Protein AF-A0A7W5LRZ1-F1 (afdb_monomer)

pLDDT: mean 74.73, std 18.34, range [30.67, 95.88]

Nearest PDB structures (foldseek):
  7e2d-assembly1_G  TM=2.391E-01  e=3.812E+00  Saccharomyces cerevisiae S288C

Foldseek 3Di:
DDDDDPPPDPDDDPLNPVDDPVVVVVVFVVCVVVPVPDFFDWDQDPVPPRDIDTGGDDVRDDPVNDDCPDDDPCVVPVVSVVVVCVVCVVSVHHDD

Structure (mmCIF, N/CA/C/O backbone):
data_AF-A0A7W5LRZ1-F1
#
_entry.id   AF-A0A7W5LRZ1-F1
#
loop_
_atom_site.group_PDB
_atom_site.id
_atom_site.type_symbol
_atom_site.label_atom_id
_atom_site.label_alt_id
_atom_site.label_comp_id
_atom_site.label_asym_id
_atom_site.label_entity_id
_atom_site.label_seq_id
_atom_site.pdbx_PDB_ins_code
_atom_site.Cartn_x
_atom_site.Cartn_y
_atom_site.Cartn_z
_atom_site.occupancy
_atom_site.B_iso_or_equiv
_atom_site.auth_seq_id
_atom_site.auth_comp_id
_atom_site.auth_asym_id
_atom_site.auth_atom_id
_atom_site.pdbx_PDB_model_num
ATOM 1 N N . MET A 1 1 ? 50.451 -0.474 -12.841 1.00 33.69 1 MET A N 1
ATOM 2 C CA . MET A 1 1 ? 50.208 0.327 -11.622 1.00 33.69 1 MET A CA 1
ATOM 3 C C . MET A 1 1 ? 48.878 1.049 -11.819 1.00 33.69 1 MET A C 1
ATOM 5 O O . MET A 1 1 ? 48.858 2.122 -12.394 1.00 33.69 1 MET A O 1
ATOM 9 N N . THR A 1 2 ? 47.760 0.317 -11.802 1.00 35.19 2 THR A N 1
ATOM 10 C CA . THR A 1 2 ? 46.888 0.046 -10.631 1.00 35.19 2 THR A CA 1
ATOM 11 C C . THR A 1 2 ? 46.279 1.329 -10.073 1.00 35.19 2 THR A C 1
ATOM 13 O O . THR A 1 2 ? 46.822 1.946 -9.161 1.00 35.19 2 THR A O 1
ATOM 16 N N . GLY A 1 3 ? 45.161 1.729 -10.679 1.00 30.67 3 GLY A N 1
ATOM 17 C CA . GLY A 1 3 ? 44.308 2.805 -10.205 1.00 30.67 3 GLY A CA 1
ATOM 18 C C . GLY A 1 3 ? 43.145 2.253 -9.386 1.00 30.67 3 GLY A C 1
ATOM 19 O O . GLY A 1 3 ? 42.318 1.527 -9.917 1.00 30.67 3 GLY A O 1
ATOM 20 N N . SER A 1 4 ? 43.117 2.696 -8.132 1.00 34.25 4 SER A N 1
ATOM 21 C CA . SER A 1 4 ? 41.951 3.202 -7.403 1.00 34.25 4 SER A CA 1
ATOM 22 C C . SER A 1 4 ? 40.838 2.256 -6.921 1.00 34.25 4 SER A C 1
ATOM 24 O O . SER A 1 4 ? 40.090 1.682 -7.704 1.00 34.25 4 SER A O 1
ATOM 26 N N . ALA A 1 5 ? 40.657 2.350 -5.596 1.00 35.44 5 ALA A N 1
ATOM 27 C CA . ALA A 1 5 ? 39.407 2.296 -4.836 1.00 35.44 5 ALA A CA 1
ATOM 28 C C . ALA A 1 5 ? 38.871 0.930 -4.377 1.00 35.44 5 ALA A C 1
ATOM 30 O O . ALA A 1 5 ? 37.717 0.598 -4.629 1.00 35.44 5 ALA A O 1
ATOM 31 N N . ASP A 1 6 ? 39.645 0.245 -3.530 1.00 42.31 6 ASP A N 1
ATOM 32 C CA . ASP A 1 6 ? 39.058 -0.514 -2.417 1.00 42.31 6 ASP A CA 1
ATOM 33 C C . ASP A 1 6 ? 38.655 0.477 -1.315 1.00 42.31 6 ASP A C 1
ATOM 35 O O . ASP A 1 6 ? 39.396 0.768 -0.377 1.00 42.31 6 ASP A O 1
ATOM 39 N N . GLY A 1 7 ? 37.485 1.083 -1.504 1.00 41.69 7 GLY A N 1
ATOM 40 C CA . GLY A 1 7 ? 36.766 1.828 -0.481 1.00 41.69 7 GLY A CA 1
ATOM 41 C C . GLY A 1 7 ? 35.664 0.940 0.067 1.00 41.69 7 GLY A C 1
ATOM 42 O O . GLY A 1 7 ? 34.504 1.115 -0.298 1.00 41.69 7 GLY A O 1
ATOM 43 N N . ASP A 1 8 ? 36.047 -0.035 0.889 1.00 46.47 8 ASP A N 1
ATOM 44 C CA . ASP A 1 8 ? 35.118 -0.827 1.687 1.00 46.47 8 ASP A CA 1
ATOM 45 C C . ASP A 1 8 ? 34.347 0.144 2.593 1.00 46.47 8 ASP A C 1
ATOM 47 O O . ASP A 1 8 ? 34.885 0.749 3.527 1.00 46.47 8 ASP A O 1
ATOM 51 N N . SER A 1 9 ? 33.111 0.442 2.198 1.00 46.88 9 SER A N 1
ATOM 52 C CA . SER A 1 9 ? 32.296 1.471 2.823 1.00 46.88 9 SER A CA 1
ATOM 53 C C . SER A 1 9 ? 31.846 0.981 4.194 1.00 46.88 9 SER A C 1
ATOM 55 O O . SER A 1 9 ? 30.862 0.260 4.309 1.00 46.88 9 SER A O 1
ATOM 57 N N . LEU A 1 10 ? 32.530 1.453 5.237 1.00 46.69 10 LEU A N 1
ATOM 58 C CA . LEU A 1 10 ? 32.169 1.357 6.662 1.00 46.69 10 LEU A CA 1
ATOM 59 C C . LEU A 1 10 ? 30.826 2.037 7.029 1.00 46.69 10 LEU A C 1
ATOM 61 O O . LEU A 1 10 ? 30.531 2.233 8.207 1.00 46.69 10 LEU A O 1
ATOM 65 N N . PHE A 1 11 ? 30.011 2.408 6.041 1.00 40.25 11 PHE A N 1
ATOM 66 C CA . PHE A 1 11 ? 28.706 3.030 6.223 1.00 40.25 11 PHE A CA 1
ATOM 67 C C . PHE A 1 11 ? 27.634 2.136 5.593 1.00 40.25 11 PHE A C 1
ATOM 69 O O . PHE A 1 11 ? 27.763 1.814 4.408 1.00 40.25 11 PHE A O 1
ATOM 76 N N . PRO A 1 12 ? 26.580 1.754 6.342 1.00 44.72 12 PRO A N 1
ATOM 77 C CA . PRO A 1 12 ? 25.436 1.048 5.775 1.00 44.72 12 PRO A CA 1
ATOM 78 C C . PRO A 1 12 ? 24.911 1.822 4.569 1.00 44.72 12 PRO A C 1
ATOM 80 O O . PRO A 1 12 ? 24.823 3.057 4.612 1.00 44.72 12 PRO A O 1
ATOM 83 N N . ARG A 1 13 ? 24.564 1.126 3.481 1.00 51.38 13 ARG A N 1
ATOM 84 C CA . ARG A 1 13 ? 23.949 1.817 2.340 1.00 51.38 13 ARG A CA 1
ATOM 85 C C . ARG A 1 13 ? 22.625 2.408 2.820 1.00 51.38 13 ARG A C 1
ATOM 87 O O . ARG A 1 13 ? 21.909 1.774 3.583 1.00 51.38 13 ARG A O 1
ATOM 94 N N . HIS A 1 14 ? 22.280 3.618 2.388 1.00 51.84 14 HIS A N 1
ATOM 95 C CA . HIS A 1 14 ? 21.118 4.340 2.931 1.00 51.84 14 HIS A CA 1
ATOM 96 C C . HIS A 1 14 ? 19.777 3.570 2.827 1.00 51.84 14 HIS A C 1
ATOM 98 O O . HIS A 1 14 ? 18.876 3.840 3.614 1.00 51.84 14 HIS A O 1
ATOM 104 N N . TRP A 1 15 ? 19.655 2.598 1.910 1.00 46.91 15 TRP A N 1
ATOM 105 C CA . TRP A 1 15 ? 18.481 1.723 1.750 1.00 46.91 15 TRP A CA 1
ATOM 106 C C . TRP A 1 15 ? 18.492 0.495 2.681 1.00 46.91 15 TRP A C 1
ATOM 108 O O . TRP A 1 15 ? 17.463 -0.112 2.927 1.00 46.91 15 TRP A O 1
ATOM 118 N N . GLU A 1 16 ? 19.630 0.138 3.281 1.00 41.12 16 GLU A N 1
ATOM 119 C CA . GLU A 1 16 ? 19.776 -0.980 4.236 1.00 41.12 16 GLU A CA 1
ATOM 120 C C . GLU A 1 16 ? 19.060 -0.687 5.575 1.00 41.12 16 GLU A C 1
ATOM 122 O O . GLU A 1 16 ? 18.903 -1.548 6.439 1.00 41.12 16 GLU A O 1
ATOM 127 N N . THR A 1 17 ? 18.561 0.547 5.717 1.00 48.50 17 THR A N 1
ATOM 128 C CA . THR A 1 17 ? 17.673 1.008 6.789 1.00 48.50 17 THR A CA 1
ATOM 129 C C . THR A 1 17 ? 16.241 1.238 6.279 1.00 48.50 17 THR A C 1
ATOM 131 O O . THR A 1 17 ? 15.535 2.063 6.851 1.00 48.50 17 THR A O 1
ATOM 134 N N . ASP A 1 18 ? 15.784 0.512 5.243 1.00 51.25 18 ASP A N 1
ATOM 135 C CA . ASP A 1 18 ? 14.417 0.560 4.661 1.00 51.25 18 ASP A CA 1
ATOM 136 C C . ASP A 1 18 ? 13.301 0.080 5.613 1.00 51.25 18 ASP A C 1
ATOM 138 O O . ASP A 1 18 ? 12.233 -0.396 5.228 1.00 51.25 18 ASP A O 1
ATOM 142 N N . ARG A 1 19 ? 13.505 0.239 6.919 1.00 55.44 19 ARG A N 1
ATOM 143 C CA . ARG A 1 19 ? 12.382 0.361 7.830 1.00 55.44 19 ARG A CA 1
ATOM 144 C C . ARG A 1 19 ? 11.720 1.690 7.513 1.00 55.44 19 ARG A C 1
ATOM 146 O O . ARG A 1 19 ? 12.384 2.727 7.480 1.00 55.44 19 ARG A O 1
ATOM 153 N N . LEU A 1 20 ? 10.398 1.659 7.336 1.00 57.44 20 LEU A N 1
ATOM 154 C CA . LEU A 1 20 ? 9.580 2.860 7.467 1.00 57.44 20 LEU A CA 1
ATOM 155 C C . LEU A 1 20 ? 10.132 3.670 8.648 1.00 57.44 20 LEU A C 1
ATOM 157 O O . LEU A 1 20 ? 10.381 3.065 9.702 1.00 57.44 20 LEU A O 1
ATOM 161 N N . PRO A 1 21 ? 10.386 4.983 8.488 1.00 64.19 21 PRO A N 1
ATOM 162 C CA . PRO A 1 21 ? 10.935 5.771 9.578 1.00 64.19 21 PRO A CA 1
ATOM 163 C C . PRO A 1 21 ? 10.075 5.514 10.815 1.00 64.19 21 PRO A C 1
ATOM 165 O O . PRO A 1 21 ? 8.852 5.429 10.703 1.00 64.19 21 PRO A O 1
ATOM 168 N N . SER A 1 22 ? 10.697 5.332 11.980 1.00 65.88 22 SER A N 1
ATOM 169 C CA . SER A 1 22 ? 9.974 5.016 13.224 1.00 65.88 22 SER A CA 1
ATOM 170 C C . SER A 1 22 ? 8.816 5.989 13.474 1.00 65.88 22 SER A C 1
ATOM 172 O O . SER A 1 22 ? 7.773 5.602 13.991 1.00 65.88 22 SER A O 1
ATOM 174 N N . GLU A 1 23 ? 8.969 7.227 13.010 1.00 72.31 23 GLU A N 1
ATOM 175 C CA . GLU A 1 23 ? 7.940 8.258 12.987 1.00 72.31 23 GLU A CA 1
ATOM 176 C C . GLU A 1 23 ? 6.692 7.875 12.163 1.00 72.31 23 GLU A C 1
ATOM 178 O O . GLU A 1 23 ? 5.576 8.045 12.650 1.00 72.31 23 GLU A O 1
ATOM 183 N N . LEU A 1 24 ? 6.839 7.291 10.964 1.00 77.69 24 LEU A N 1
ATOM 184 C CA . LEU A 1 24 ? 5.703 6.809 10.168 1.00 77.69 24 LEU A CA 1
ATOM 185 C C . LEU A 1 24 ? 4.940 5.706 10.900 1.00 77.69 24 LEU A C 1
ATOM 187 O O . LEU A 1 24 ? 3.715 5.686 10.849 1.00 77.69 24 LEU A O 1
ATOM 191 N N . ILE A 1 25 ? 5.641 4.810 11.599 1.00 82.56 25 ILE A N 1
ATOM 192 C CA . ILE A 1 25 ? 5.000 3.733 12.367 1.00 82.56 25 ILE A CA 1
ATOM 193 C C . ILE A 1 25 ? 4.124 4.328 13.476 1.00 82.56 25 ILE A C 1
ATOM 195 O O . ILE A 1 25 ? 2.978 3.912 13.642 1.00 82.56 25 ILE A O 1
ATOM 199 N N . VAL A 1 26 ? 4.629 5.335 14.194 1.00 86.56 26 VAL A N 1
ATOM 200 C CA . VAL A 1 26 ? 3.878 6.021 15.257 1.00 86.56 26 VAL A CA 1
ATOM 201 C C . VAL A 1 26 ? 2.657 6.748 14.689 1.00 86.56 26 VAL A C 1
ATOM 203 O O . VAL A 1 26 ? 1.555 6.600 15.220 1.00 86.56 26 VAL A O 1
ATOM 206 N N . TRP A 1 27 ? 2.816 7.480 13.584 1.00 86.00 27 TRP A N 1
ATOM 207 C CA . TRP A 1 27 ? 1.696 8.152 12.921 1.00 86.00 27 TRP A CA 1
ATOM 208 C C . TRP A 1 27 ? 0.657 7.162 12.390 1.00 86.00 27 TRP A C 1
ATOM 210 O O . TRP A 1 27 ? -0.536 7.354 12.612 1.00 86.00 27 TRP A O 1
ATOM 220 N N . ALA A 1 28 ? 1.091 6.077 11.748 1.00 89.06 28 ALA A N 1
ATOM 221 C CA . ALA A 1 28 ? 0.213 5.034 11.234 1.00 89.06 28 ALA A CA 1
ATOM 222 C C . ALA A 1 28 ? -0.607 4.384 12.359 1.00 89.06 28 ALA A C 1
ATOM 224 O O . ALA A 1 28 ? -1.817 4.223 12.216 1.00 89.06 28 ALA A O 1
ATOM 225 N N . GLN A 1 29 ? 0.017 4.079 13.501 1.00 90.56 29 GLN A N 1
ATOM 226 C CA . GLN A 1 29 ? -0.673 3.541 14.678 1.00 90.56 29 GLN A CA 1
ATOM 227 C C . GLN A 1 29 ? -1.672 4.536 15.279 1.00 90.56 29 GLN A C 1
ATOM 229 O O . GLN A 1 29 ? -2.787 4.151 15.639 1.00 90.56 29 GLN A O 1
ATOM 234 N N . ALA A 1 30 ? -1.297 5.814 15.379 1.00 92.06 30 ALA A N 1
ATOM 235 C CA . ALA A 1 30 ? -2.181 6.855 15.891 1.00 92.06 30 ALA A CA 1
ATOM 236 C C . ALA A 1 30 ? -3.413 7.039 14.991 1.00 92.06 30 ALA A C 1
ATOM 238 O O . ALA A 1 30 ? -4.536 7.071 15.491 1.00 92.06 30 ALA A O 1
ATOM 239 N N . LEU A 1 31 ? -3.211 7.098 13.671 1.00 91.38 31 LEU A N 1
ATOM 240 C CA . LEU A 1 31 ? -4.283 7.217 12.682 1.00 91.38 31 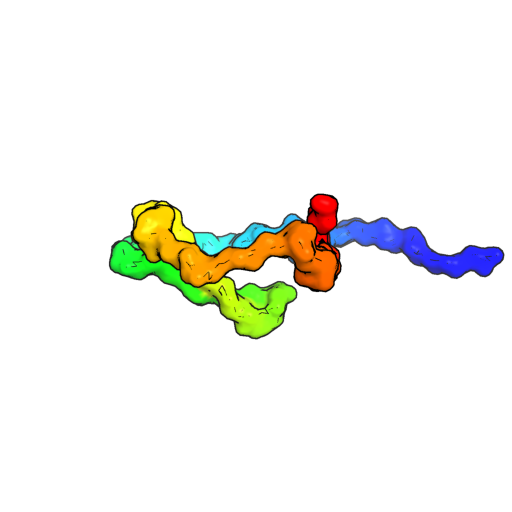LEU A CA 1
ATOM 241 C C . LEU A 1 31 ? -5.181 5.982 12.661 1.00 91.38 31 LEU A C 1
ATOM 243 O O . LEU A 1 31 ? -6.401 6.125 12.651 1.00 91.38 31 LEU A O 1
ATOM 247 N N . HIS A 1 32 ? -4.594 4.783 12.722 1.00 94.12 32 HIS A N 1
ATOM 248 C CA . HIS A 1 32 ? -5.345 3.537 12.859 1.00 94.12 32 HIS A CA 1
ATOM 249 C C . HIS A 1 32 ? -6.264 3.616 14.082 1.00 94.12 32 HIS A C 1
ATOM 251 O O . HIS A 1 32 ? -7.479 3.504 13.955 1.00 94.12 32 HIS A O 1
ATOM 257 N N . LYS A 1 33 ? -5.731 3.933 15.262 1.00 93.38 33 LYS A N 1
ATOM 258 C CA . LYS A 1 33 ? -6.543 3.997 16.482 1.00 93.38 33 LYS A CA 1
ATOM 259 C C . LYS A 1 33 ? -7.612 5.097 16.455 1.00 93.38 33 LYS A C 1
ATOM 261 O O . LYS A 1 33 ? -8.714 4.875 16.948 1.00 93.38 33 LYS A O 1
ATOM 266 N N . ALA A 1 34 ? -7.280 6.281 15.944 1.00 95.88 34 ALA A N 1
ATOM 267 C CA . ALA A 1 34 ? -8.161 7.448 15.988 1.00 95.88 34 ALA A CA 1
ATOM 268 C C . ALA A 1 34 ? -9.296 7.389 14.955 1.00 95.88 34 ALA A C 1
ATOM 270 O O . ALA A 1 34 ? -10.371 7.930 15.204 1.00 95.88 34 ALA A O 1
ATOM 271 N N . PHE A 1 35 ? -9.069 6.732 13.817 1.00 95.25 35 PHE A N 1
ATOM 272 C CA . PHE A 1 35 ? -10.011 6.698 12.704 1.00 95.25 35 PHE A CA 1
ATOM 273 C C . PHE A 1 35 ? -10.287 5.244 12.307 1.00 95.25 35 PHE A C 1
ATOM 275 O O . PHE A 1 35 ? -9.515 4.675 11.540 1.00 95.25 35 PHE A O 1
ATOM 282 N N . PRO A 1 36 ? -11.358 4.605 12.801 1.00 93.38 36 PRO A N 1
ATOM 283 C CA . PRO A 1 36 ? -11.647 3.200 12.491 1.00 93.38 36 PRO A CA 1
ATOM 284 C C . PRO A 1 36 ? -12.007 2.960 11.014 1.00 93.38 36 PRO A C 1
ATOM 286 O O . PRO A 1 36 ? -11.772 1.869 10.497 1.00 93.38 36 PRO A O 1
ATOM 289 N N . ASP A 1 37 ? -12.507 3.983 10.319 1.00 93.81 37 ASP A N 1
ATOM 290 C CA . ASP A 1 37 ? -13.053 3.836 8.964 1.00 93.81 37 ASP A CA 1
ATOM 291 C C . ASP A 1 37 ? -12.002 3.946 7.849 1.00 93.81 37 ASP A C 1
ATOM 293 O O . ASP A 1 37 ? -12.222 3.465 6.736 1.00 93.81 37 ASP A O 1
ATOM 297 N N . ILE A 1 38 ? -10.835 4.544 8.122 1.00 93.88 38 ILE A N 1
ATOM 298 C CA . ILE A 1 38 ? -9.776 4.661 7.110 1.00 93.88 38 ILE A CA 1
ATOM 299 C C . ILE A 1 38 ? -9.096 3.307 6.881 1.00 93.88 38 ILE A C 1
ATOM 301 O O . ILE A 1 38 ? -8.896 2.520 7.806 1.00 93.88 38 ILE A O 1
ATOM 305 N N . LYS A 1 39 ? -8.698 3.032 5.640 1.00 93.56 39 LYS A N 1
ATOM 306 C CA . LYS A 1 39 ? -8.103 1.744 5.241 1.00 93.56 39 LYS A CA 1
ATOM 307 C C . LYS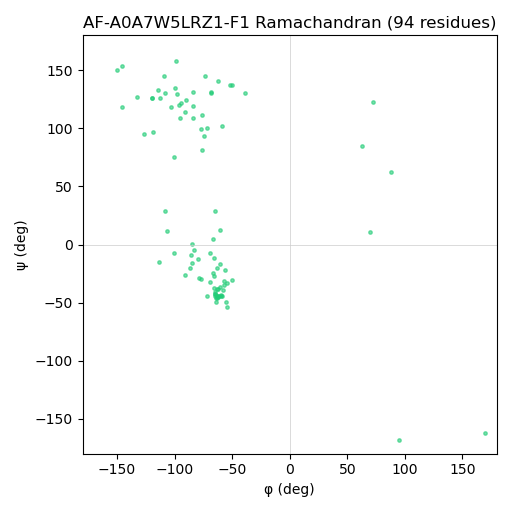 A 1 39 ? -6.583 1.766 5.132 1.00 93.56 39 LYS A C 1
ATOM 309 O O . LYS A 1 39 ? -5.965 0.722 4.955 1.00 93.56 39 LYS A O 1
ATOM 314 N N . GLY A 1 40 ? -5.981 2.941 5.261 1.00 91.94 40 GLY A N 1
ATOM 315 C CA . GLY A 1 40 ? -4.558 3.137 5.063 1.00 91.94 40 GLY A CA 1
ATOM 316 C C . GLY A 1 40 ? -4.188 4.612 5.030 1.00 91.94 40 GLY A C 1
ATOM 317 O O . GLY A 1 40 ? -4.965 5.468 5.458 1.00 91.94 40 GLY A O 1
ATOM 318 N N . LEU A 1 41 ? -3.004 4.898 4.505 1.00 90.38 41 LEU A N 1
ATOM 319 C CA . LEU A 1 41 ? -2.454 6.239 4.357 1.00 90.38 41 LEU A CA 1
ATOM 320 C C . LEU A 1 41 ? -1.610 6.340 3.084 1.00 90.38 41 LEU A C 1
ATOM 322 O O . LEU 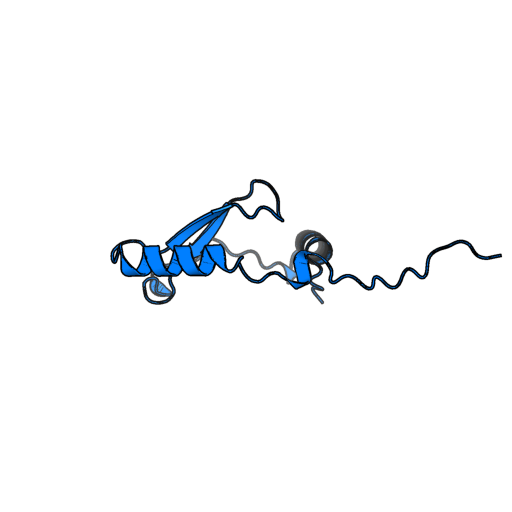A 1 41 ? -1.038 5.356 2.615 1.00 90.38 41 LEU A O 1
ATOM 326 N N . ILE A 1 42 ? -1.517 7.556 2.553 1.00 88.19 42 ILE A N 1
ATOM 327 C CA . ILE A 1 42 ? -0.589 7.901 1.478 1.00 88.19 42 ILE A CA 1
ATOM 328 C C . ILE A 1 42 ? 0.637 8.547 2.119 1.00 88.19 42 ILE A C 1
ATOM 330 O O . ILE A 1 42 ? 0.510 9.462 2.933 1.00 88.19 42 ILE A O 1
ATOM 334 N N . TRP A 1 43 ? 1.822 8.069 1.757 1.00 81.19 43 TRP A N 1
ATOM 335 C CA . TRP A 1 43 ? 3.095 8.538 2.283 1.00 81.19 43 TRP A CA 1
ATOM 336 C C . TRP A 1 43 ? 4.093 8.791 1.162 1.00 81.19 43 TRP A C 1
ATOM 338 O O . TRP A 1 43 ? 4.392 7.896 0.382 1.00 81.19 43 TRP A O 1
ATOM 348 N N . THR A 1 44 ? 4.682 9.978 1.102 1.00 76.69 44 THR A N 1
ATOM 349 C CA . THR A 1 44 ? 5.746 10.271 0.134 1.00 76.69 44 THR A CA 1
ATOM 350 C C . THR A 1 44 ? 7.094 9.792 0.672 1.00 76.69 44 THR A C 1
ATOM 352 O O . THR A 1 44 ? 7.564 10.263 1.712 1.00 76.69 44 THR A O 1
ATOM 355 N N . SER A 1 45 ? 7.746 8.862 -0.034 1.00 67.50 45 SER A N 1
ATOM 356 C CA . SER A 1 45 ? 9.071 8.373 0.365 1.00 67.50 45 SER A CA 1
ATOM 357 C C . SER A 1 45 ? 10.147 9.397 0.020 1.00 67.50 45 SER A C 1
ATOM 359 O O . SER A 1 45 ? 10.501 9.569 -1.139 1.00 67.50 45 SER A O 1
ATOM 361 N N . ARG A 1 46 ? 10.762 10.028 1.029 1.00 62.12 46 ARG A N 1
ATOM 362 C CA . ARG A 1 46 ? 11.873 10.975 0.804 1.00 62.12 46 ARG A CA 1
ATOM 363 C C . ARG A 1 46 ? 13.097 10.348 0.113 1.00 62.12 46 ARG A C 1
ATOM 365 O O . ARG A 1 46 ? 13.934 11.094 -0.381 1.00 62.12 46 ARG A O 1
ATOM 372 N N . GLN A 1 47 ? 13.216 9.016 0.082 1.00 59.31 47 GLN A N 1
ATOM 373 C CA . GLN A 1 47 ? 14.363 8.307 -0.503 1.00 59.31 47 GLN A CA 1
ATOM 374 C C . GLN A 1 47 ? 14.191 7.954 -1.989 1.00 59.31 47 GLN A C 1
ATOM 376 O O . GLN A 1 47 ? 15.185 7.837 -2.697 1.00 59.31 47 GLN A O 1
ATOM 381 N N . CYS A 1 48 ? 12.955 7.795 -2.473 1.00 54.78 48 CYS A N 1
ATOM 382 C CA . CYS A 1 48 ? 12.669 7.372 -3.853 1.00 54.78 48 CYS A CA 1
ATOM 383 C C . CYS A 1 48 ? 12.141 8.503 -4.756 1.00 54.78 48 CYS A C 1
ATOM 385 O O . CYS A 1 48 ? 11.705 8.240 -5.873 1.00 54.78 48 CYS A O 1
ATOM 387 N N . GLY A 1 49 ? 12.220 9.761 -4.309 1.00 58.03 49 GLY A N 1
ATOM 388 C CA . GLY A 1 49 ? 11.717 10.926 -5.045 1.00 58.03 49 GLY A CA 1
ATOM 389 C C . GLY A 1 49 ? 10.298 11.331 -4.619 1.00 58.03 49 GLY A C 1
ATOM 390 O O . GLY A 1 49 ? 9.810 10.854 -3.601 1.00 58.03 49 GLY A O 1
ATOM 391 N N . PRO A 1 50 ? 9.611 12.226 -5.353 1.00 61.31 50 PRO A N 1
ATOM 392 C CA . PRO A 1 50 ? 8.277 12.737 -4.995 1.00 61.31 50 PRO A CA 1
ATOM 393 C C . PRO A 1 50 ? 7.157 11.679 -5.056 1.00 61.31 50 PRO A C 1
ATOM 395 O O . PRO A 1 50 ? 5.983 12.003 -4.874 1.00 61.31 50 PRO A O 1
ATOM 398 N N . GLU A 1 51 ? 7.509 10.424 -5.317 1.00 66.75 51 GLU A N 1
ATOM 399 C CA . GLU A 1 51 ? 6.575 9.334 -5.527 1.00 66.75 51 GLU A CA 1
ATOM 400 C C . GLU A 1 51 ? 5.841 8.980 -4.228 1.00 66.75 51 GLU A C 1
ATOM 402 O O . GLU A 1 51 ? 6.418 8.819 -3.143 1.00 66.75 51 GLU A O 1
ATOM 407 N N . SER A 1 52 ? 4.521 8.890 -4.353 1.00 73.19 52 SER A N 1
ATOM 408 C CA . SER A 1 52 ? 3.628 8.546 -3.256 1.00 73.19 52 SER A CA 1
ATOM 409 C C . SER A 1 52 ? 3.540 7.030 -3.107 1.00 73.19 52 SER A C 1
ATOM 411 O O . SER A 1 52 ? 3.304 6.309 -4.070 1.00 73.19 52 SER A O 1
ATOM 413 N N . CYS A 1 53 ? 3.700 6.550 -1.882 1.00 79.44 53 CYS A N 1
ATOM 414 C CA . CYS A 1 53 ? 3.485 5.170 -1.477 1.00 79.44 53 CYS A CA 1
ATOM 415 C C . CYS A 1 53 ? 2.109 5.045 -0.818 1.00 79.44 53 CYS A C 1
ATOM 417 O O . CYS A 1 53 ? 1.741 5.862 0.029 1.00 79.44 53 CYS A O 1
ATOM 419 N N . LEU A 1 54 ? 1.356 4.012 -1.189 1.00 85.81 54 LEU A N 1
ATOM 420 C CA . LEU A 1 54 ? 0.116 3.638 -0.520 1.00 85.81 54 LEU A CA 1
ATOM 421 C C . LEU A 1 54 ? 0.419 2.558 0.523 1.00 85.81 54 LEU A C 1
ATOM 423 O O . LEU A 1 54 ? 0.916 1.487 0.184 1.00 85.81 54 LEU A O 1
ATOM 427 N N . VAL A 1 55 ? 0.089 2.826 1.784 1.00 86.81 55 VAL A N 1
ATOM 428 C CA . VAL A 1 55 ? 0.213 1.865 2.886 1.00 86.81 55 VAL A CA 1
ATOM 429 C C . VAL A 1 55 ? -1.184 1.498 3.366 1.00 86.81 55 VAL A C 1
ATOM 431 O O . VAL A 1 55 ? -1.963 2.382 3.713 1.00 86.81 55 VAL A O 1
ATOM 434 N N . LEU A 1 56 ? -1.500 0.205 3.408 1.00 91.44 56 LEU A N 1
ATOM 435 C CA . LEU A 1 56 ? -2.812 -0.308 3.810 1.00 91.44 56 LEU A CA 1
ATOM 436 C C . LEU A 1 56 ? -2.749 -0.995 5.176 1.00 91.44 56 LEU A C 1
ATOM 438 O O . LEU A 1 56 ? -1.763 -1.646 5.520 1.00 91.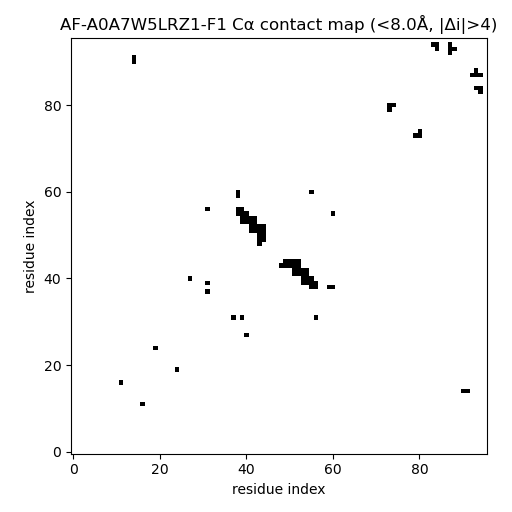44 56 LEU A O 1
ATOM 442 N N . PHE A 1 57 ? -3.818 -0.858 5.957 1.00 93.12 57 PHE A N 1
ATOM 443 C CA . PHE A 1 57 ? -3.972 -1.534 7.240 1.00 93.12 57 PHE A CA 1
ATOM 444 C C . PHE A 1 57 ? -4.517 -2.947 7.017 1.00 93.12 57 PHE A C 1
ATOM 446 O O . PHE A 1 57 ? -5.678 -3.119 6.648 1.00 93.12 57 PHE A O 1
ATOM 453 N N . GLY A 1 58 ? -3.671 -3.957 7.235 1.00 89.94 58 GLY A N 1
ATOM 454 C CA . GLY A 1 58 ? -3.979 -5.354 6.905 1.00 89.94 58 GLY A CA 1
ATOM 455 C C . GLY A 1 58 ? -5.161 -5.963 7.669 1.00 89.94 58 GLY A C 1
ATOM 456 O O . GLY A 1 58 ? -5.754 -6.924 7.204 1.00 89.94 58 GLY A O 1
ATOM 457 N N . ASP A 1 59 ? -5.555 -5.400 8.813 1.00 93.94 59 ASP A N 1
ATOM 458 C CA . ASP A 1 59 ? -6.763 -5.808 9.543 1.00 93.94 59 ASP A CA 1
ATOM 459 C C . ASP A 1 59 ? -8.058 -5.218 8.954 1.00 93.94 59 ASP A C 1
ATOM 461 O O . ASP A 1 59 ? -9.157 -5.647 9.310 1.00 93.94 59 ASP A O 1
ATOM 465 N N . ARG A 1 60 ? -7.948 -4.233 8.053 1.00 94.06 60 ARG A N 1
ATOM 466 C CA . ARG A 1 60 ? -9.085 -3.476 7.498 1.00 94.06 60 ARG A CA 1
ATOM 467 C C . ARG A 1 60 ? -9.331 -3.706 6.022 1.00 94.06 60 ARG A C 1
ATOM 469 O O . ARG A 1 60 ? -10.398 -3.301 5.551 1.00 94.06 60 ARG A O 1
ATOM 476 N N . VAL A 1 61 ? -8.356 -4.282 5.331 1.00 93.19 61 VAL A N 1
ATO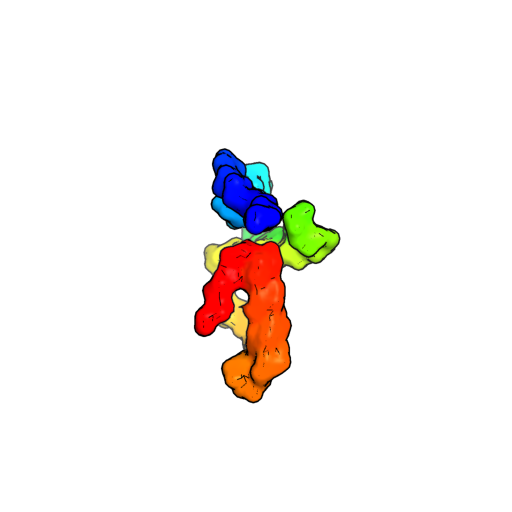M 477 C CA . VAL A 1 61 ? -8.407 -4.599 3.909 1.00 93.19 61 VAL A CA 1
ATO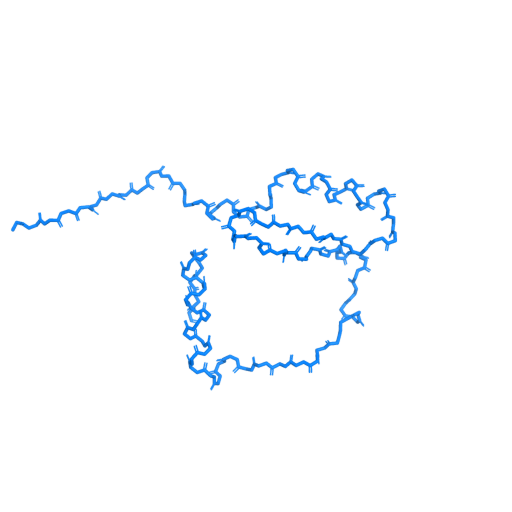M 478 C C . VAL A 1 61 ? -8.234 -6.100 3.755 1.00 93.19 61 VAL A C 1
ATOM 480 O O . VAL A 1 61 ? -7.289 -6.681 4.285 1.00 93.19 61 VAL A O 1
ATOM 483 N N . ARG A 1 62 ? -9.174 -6.728 3.064 1.00 91.88 62 ARG A N 1
ATOM 484 C CA . ARG A 1 62 ? -9.176 -8.156 2.756 1.00 91.88 62 ARG A CA 1
ATOM 485 C C . ARG A 1 62 ? -8.649 -8.367 1.348 1.00 91.88 62 ARG A C 1
ATOM 487 O O . ARG A 1 62 ? -8.757 -7.488 0.504 1.00 91.88 62 ARG A O 1
ATOM 494 N N . GLU A 1 63 ? -8.159 -9.566 1.063 1.00 88.19 63 GLU A N 1
ATOM 495 C CA . GLU A 1 63 ? -7.786 -9.942 -0.308 1.00 88.19 63 GLU A CA 1
ATOM 496 C C . GLU A 1 63 ? -8.965 -9.788 -1.280 1.00 88.19 63 GLU A C 1
ATOM 498 O O . GLU A 1 63 ? -8.778 -9.342 -2.404 1.00 88.19 63 GLU A O 1
ATOM 503 N N . SER A 1 64 ? -10.189 -10.054 -0.811 1.00 92.31 64 SER A N 1
ATOM 504 C CA . SER A 1 64 ? -11.427 -9.864 -1.576 1.00 92.31 64 SER A CA 1
ATOM 505 C C . SER A 1 64 ? -11.754 -8.409 -1.917 1.00 92.31 64 SER A C 1
ATOM 507 O O . SER A 1 64 ? -12.691 -8.174 -2.669 1.00 92.31 64 SER A O 1
ATOM 509 N N . ASP A 1 65 ? -11.057 -7.440 -1.320 1.00 91.88 65 ASP A N 1
ATOM 510 C CA . ASP A 1 65 ? -11.246 -6.021 -1.627 1.00 91.88 65 ASP A CA 1
ATOM 511 C C . ASP A 1 65 ? -10.443 -5.602 -2.876 1.00 91.88 65 ASP A C 1
ATOM 513 O O . ASP A 1 65 ? -10.558 -4.459 -3.321 1.00 91.88 65 ASP A O 1
ATOM 517 N N . PHE A 1 66 ? -9.628 -6.506 -3.437 1.00 90.44 66 PHE A N 1
ATOM 518 C CA . PHE A 1 66 ? -8.830 -6.270 -4.634 1.00 90.44 66 PHE A CA 1
ATOM 519 C C . PHE A 1 66 ? -9.281 -7.152 -5.795 1.00 90.44 66 PHE A C 1
ATOM 521 O O . PHE A 1 66 ? -9.358 -8.372 -5.671 1.00 90.44 66 PHE A O 1
ATOM 528 N N . ASP A 1 67 ? -9.444 -6.525 -6.956 1.00 91.88 67 ASP A N 1
ATOM 529 C CA . ASP A 1 67 ? -9.582 -7.213 -8.234 1.00 91.88 67 ASP A CA 1
ATOM 530 C C . ASP A 1 67 ? -8.306 -7.019 -9.055 1.00 91.88 67 ASP A C 1
ATOM 532 O O . ASP A 1 67 ? -7.822 -5.897 -9.241 1.00 91.88 67 ASP A O 1
ATOM 536 N N . VAL A 1 68 ? -7.757 -8.116 -9.576 1.00 89.12 68 VAL A N 1
ATOM 537 C CA . VAL A 1 68 ? -6.652 -8.052 -10.537 1.00 89.12 68 VAL A CA 1
ATOM 538 C C . VAL A 1 68 ? -7.236 -7.663 -11.891 1.00 89.12 68 VAL A C 1
ATOM 540 O O . VAL A 1 68 ? -7.804 -8.495 -12.595 1.00 89.12 68 VAL A O 1
ATOM 543 N N . LEU A 1 69 ? -7.123 -6.381 -12.239 1.00 90.50 69 LEU A N 1
ATOM 544 C CA . LEU A 1 69 ? -7.629 -5.852 -13.510 1.00 90.50 69 LEU A CA 1
ATOM 545 C C . LEU A 1 69 ? -6.701 -6.157 -14.692 1.00 90.50 69 LEU A C 1
ATOM 547 O O . LEU A 1 69 ? -7.167 -6.261 -15.823 1.00 90.50 69 LEU A O 1
ATOM 551 N N . ASP A 1 70 ? -5.401 -6.282 -14.428 1.00 85.19 70 ASP A N 1
ATOM 552 C CA . ASP A 1 70 ? -4.379 -6.582 -15.427 1.00 85.19 70 ASP A CA 1
ATOM 553 C C . ASP A 1 70 ? -3.221 -7.352 -14.780 1.00 85.19 70 ASP A C 1
ATOM 555 O O . ASP A 1 70 ? -2.935 -7.197 -13.588 1.00 85.19 70 ASP A O 1
ATOM 559 N N . CYS A 1 71 ? -2.560 -8.201 -15.561 1.00 84.25 71 CYS A N 1
ATOM 560 C CA . CYS A 1 71 ? -1.428 -8.997 -15.115 1.00 84.25 71 CYS A CA 1
ATOM 561 C C . CYS A 1 71 ? -0.434 -9.158 -16.261 1.00 84.25 71 CYS A C 1
ATOM 563 O O . CYS A 1 71 ? -0.738 -9.753 -17.294 1.00 84.25 71 CYS A O 1
ATOM 565 N N . ILE A 1 72 ? 0.778 -8.651 -16.053 1.00 81.94 72 ILE A N 1
ATOM 566 C CA . ILE A 1 72 ? 1.871 -8.806 -17.004 1.00 81.94 72 ILE A CA 1
ATOM 567 C C . ILE A 1 72 ? 2.805 -9.885 -16.474 1.00 81.94 72 ILE A C 1
ATOM 569 O O . ILE A 1 72 ? 3.421 -9.719 -15.419 1.00 81.94 72 ILE A O 1
ATOM 573 N N . ASP A 1 73 ? 2.952 -10.971 -17.232 1.00 82.19 73 ASP A N 1
ATOM 574 C CA . ASP A 1 73 ? 3.986 -11.959 -16.952 1.00 82.19 73 ASP A CA 1
ATOM 575 C C . ASP A 1 73 ? 5.354 -11.403 -17.365 1.00 82.19 73 ASP A C 1
ATOM 577 O O . ASP A 1 73 ? 5.795 -11.511 -18.514 1.00 82.19 73 ASP A O 1
ATOM 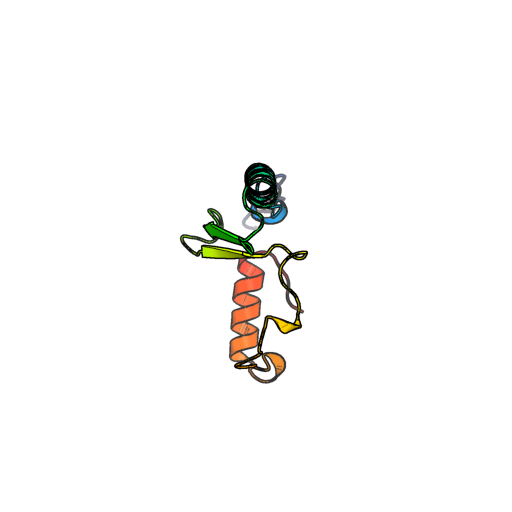581 N N . VAL A 1 74 ? 6.036 -10.799 -16.395 1.00 81.31 74 VAL A N 1
ATOM 582 C CA . VAL A 1 74 ? 7.378 -10.232 -16.549 1.00 81.31 74 VAL A CA 1
ATOM 583 C C . VAL A 1 74 ? 8.375 -11.261 -17.093 1.00 81.31 74 VAL A C 1
ATOM 585 O O . VAL A 1 74 ? 9.265 -10.885 -17.856 1.00 81.31 74 VAL A O 1
ATOM 588 N N . ALA A 1 75 ? 8.240 -12.549 -16.756 1.00 77.94 75 ALA A N 1
ATOM 589 C CA . ALA A 1 75 ? 9.179 -13.581 -17.200 1.00 77.94 75 ALA A CA 1
ATOM 590 C C . ALA A 1 75 ? 9.141 -13.784 -18.722 1.00 77.94 75 ALA A C 1
ATOM 592 O O . ALA A 1 75 ? 10.146 -14.159 -19.328 1.00 77.94 75 ALA A O 1
ATOM 593 N N . THR A 1 76 ? 8.003 -13.488 -19.352 1.00 83.00 76 THR A N 1
ATOM 594 C CA . THR A 1 76 ? 7.827 -13.600 -20.807 1.00 83.00 76 THR A CA 1
ATOM 595 C C . THR A 1 76 ? 8.289 -12.361 -21.573 1.00 83.00 76 THR A C 1
ATOM 597 O O . THR A 1 76 ? 8.397 -12.408 -22.799 1.00 83.00 76 THR A O 1
ATOM 600 N N . ASN A 1 77 ? 8.610 -11.264 -20.876 1.00 83.62 77 ASN A N 1
ATOM 601 C CA . ASN A 1 77 ? 9.056 -10.014 -21.480 1.00 83.62 77 ASN A CA 1
ATOM 602 C C . ASN A 1 77 ? 10.476 -9.644 -21.004 1.00 83.62 77 ASN A C 1
ATOM 604 O O . ASN A 1 77 ? 10.644 -9.001 -19.963 1.00 83.62 77 ASN A O 1
ATOM 608 N N . PRO A 1 78 ? 11.516 -9.981 -21.791 1.00 83.12 78 PRO A N 1
ATOM 609 C CA . PRO A 1 78 ? 12.909 -9.731 -21.424 1.00 83.12 78 PRO A CA 1
ATOM 610 C C . PRO A 1 78 ? 13.228 -8.260 -21.132 1.00 83.12 78 PRO A C 1
ATOM 612 O O . PRO A 1 78 ? 14.082 -7.979 -20.293 1.00 83.12 78 PRO A O 1
ATOM 615 N N . ASN A 1 79 ? 12.544 -7.322 -21.797 1.00 86.44 79 ASN A N 1
ATOM 616 C CA . ASN A 1 79 ? 12.776 -5.890 -21.605 1.00 86.44 79 ASN A CA 1
ATOM 617 C C . ASN A 1 79 ? 12.241 -5.422 -20.248 1.00 86.44 79 ASN A C 1
ATOM 619 O O . ASN A 1 79 ? 12.960 -4.744 -19.518 1.00 86.44 79 ASN A O 1
ATOM 623 N N . LEU A 1 80 ? 11.030 -5.850 -19.872 1.00 83.06 80 LEU A N 1
ATOM 624 C CA . LEU A 1 80 ? 10.468 -5.558 -18.549 1.00 83.06 80 LEU A CA 1
ATOM 625 C C . LEU A 1 80 ? 11.299 -6.192 -17.434 1.00 83.06 80 LEU A C 1
ATOM 627 O O . LEU A 1 80 ? 11.520 -5.570 -16.397 1.00 83.06 80 LEU A O 1
ATOM 631 N N . LEU A 1 81 ? 11.817 -7.402 -17.654 1.00 83.88 81 LEU A N 1
ATOM 632 C CA . LEU A 1 81 ? 12.694 -8.068 -16.695 1.00 83.88 81 LEU A CA 1
ATOM 633 C C . LEU A 1 81 ? 14.033 -7.322 -16.534 1.00 83.88 81 LEU A C 1
ATOM 635 O O . LEU A 1 81 ? 14.540 -7.191 -15.417 1.00 83.88 81 LEU A O 1
ATOM 639 N N . LEU A 1 82 ? 14.583 -6.765 -17.621 1.00 84.94 82 LEU A N 1
ATOM 640 C CA . LEU A 1 82 ? 15.755 -5.885 -17.567 1.00 84.94 82 LEU A CA 1
ATOM 641 C C . LEU A 1 82 ? 15.469 -4.580 -16.816 1.00 84.94 82 LEU A C 1
ATOM 643 O O . LEU A 1 82 ? 16.289 -4.163 -15.994 1.00 84.94 82 LEU A O 1
ATOM 647 N N . GLU A 1 83 ? 14.326 -3.942 -17.070 1.00 84.00 83 GLU A N 1
ATOM 648 C CA . GLU A 1 83 ? 13.917 -2.725 -16.365 1.00 84.00 83 GLU A CA 1
ATOM 649 C C . GLU A 1 83 ? 13.731 -2.982 -14.869 1.00 84.00 83 GLU A C 1
ATOM 651 O O . GLU A 1 83 ? 14.277 -2.239 -14.052 1.00 84.00 83 GLU A O 1
ATOM 656 N N . LEU A 1 84 ? 13.063 -4.079 -14.501 1.00 83.56 84 LEU A N 1
ATOM 657 C CA . LEU A 1 84 ? 12.905 -4.523 -13.115 1.00 83.56 84 LEU A CA 1
ATOM 658 C C . LEU A 1 84 ? 14.239 -4.780 -12.432 1.00 83.56 84 LEU A C 1
ATOM 660 O O . LEU A 1 84 ? 14.456 -4.277 -11.331 1.00 83.56 84 LEU A O 1
ATOM 664 N N . ARG A 1 85 ? 15.183 -5.454 -13.095 1.00 84.75 85 ARG A N 1
ATOM 665 C CA . ARG A 1 85 ? 16.557 -5.570 -12.580 1.00 84.75 85 ARG A CA 1
ATOM 666 C C . ARG A 1 85 ? 17.226 -4.203 -12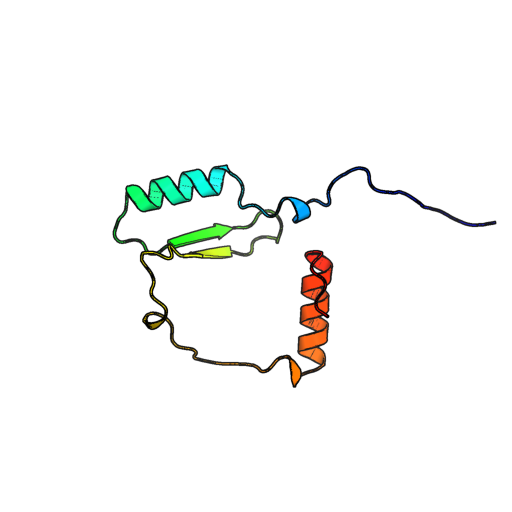.427 1.00 84.75 85 ARG A C 1
ATOM 668 O O . ARG A 1 85 ? 17.959 -3.988 -11.463 1.00 84.75 85 ARG A O 1
ATOM 675 N N . GLY A 1 86 ? 16.956 -3.265 -13.332 1.00 81.12 86 GLY A N 1
ATOM 676 C CA . GLY A 1 86 ? 17.396 -1.876 -13.233 1.00 81.12 86 GLY A CA 1
ATOM 677 C C . GLY A 1 86 ? 16.831 -1.156 -12.006 1.00 81.12 86 GLY A C 1
ATOM 678 O O . GLY A 1 86 ? 17.585 -0.463 -11.320 1.00 81.12 86 GLY A O 1
ATOM 679 N N . TYR A 1 87 ? 15.536 -1.311 -11.712 1.00 79.81 87 TYR A N 1
ATOM 680 C CA . TYR A 1 87 ? 14.894 -0.785 -10.501 1.00 79.81 87 TYR A CA 1
ATOM 681 C C . TYR A 1 87 ? 15.477 -1.439 -9.244 1.00 79.81 87 TYR A C 1
ATOM 683 O O . TYR A 1 87 ? 15.941 -0.728 -8.352 1.00 79.81 87 TYR A O 1
ATOM 691 N N . GLY A 1 88 ? 15.561 -2.773 -9.224 1.00 79.00 88 GLY A N 1
ATOM 692 C CA . GLY A 1 88 ? 16.137 -3.549 -8.127 1.00 79.00 88 GLY A CA 1
ATOM 693 C C . GLY A 1 88 ? 17.561 -3.108 -7.802 1.00 79.00 88 GLY A C 1
ATOM 694 O O . GLY A 1 88 ? 17.847 -2.754 -6.664 1.00 79.00 88 GLY A O 1
ATOM 695 N N . LYS A 1 89 ? 18.436 -2.983 -8.809 1.00 80.75 89 LYS A N 1
ATOM 696 C CA . LYS A 1 89 ? 19.820 -2.522 -8.620 1.00 80.75 89 LYS A CA 1
ATOM 697 C C . LYS A 1 89 ? 19.903 -1.133 -7.979 1.00 80.75 89 LYS A C 1
ATOM 699 O O . LYS A 1 89 ? 20.778 -0.913 -7.146 1.00 80.75 89 LYS A O 1
ATOM 704 N N . ARG A 1 90 ? 19.020 -0.198 -8.354 1.00 73.00 90 ARG A N 1
ATOM 705 C CA . ARG A 1 90 ? 18.979 1.147 -7.744 1.00 73.00 90 ARG A CA 1
ATOM 706 C C . ARG A 1 90 ? 18.490 1.114 -6.298 1.00 73.00 90 ARG A C 1
ATOM 708 O O . ARG A 1 90 ? 18.969 1.907 -5.497 1.00 73.00 90 ARG A O 1
ATOM 715 N N . ALA A 1 91 ? 17.606 0.176 -5.974 1.00 70.75 91 ALA A N 1
ATOM 716 C CA . ALA A 1 91 ? 17.151 -0.101 -4.614 1.00 70.75 91 ALA A CA 1
ATOM 717 C C . ALA A 1 91 ? 18.085 -1.051 -3.833 1.00 70.75 91 ALA A C 1
ATOM 719 O O . ALA A 1 91 ? 17.787 -1.394 -2.699 1.00 70.75 91 ALA A O 1
ATOM 720 N N . GLY A 1 92 ? 19.189 -1.520 -4.432 1.00 75.81 92 GLY A N 1
ATOM 721 C CA . GLY A 1 92 ? 20.088 -2.512 -3.831 1.00 75.81 92 GLY A CA 1
ATOM 722 C C . GLY A 1 92 ? 19.521 -3.934 -3.701 1.00 75.81 92 GLY A C 1
ATOM 723 O O . GLY A 1 92 ? 20.150 -4.798 -3.095 1.00 75.81 92 GLY A O 1
ATOM 724 N N . ILE A 1 93 ? 18.378 -4.209 -4.327 1.00 73.50 93 ILE A N 1
ATOM 725 C CA . ILE A 1 93 ? 17.731 -5.520 -4.383 1.00 73.50 93 ILE A CA 1
ATOM 726 C C . ILE A 1 93 ? 18.243 -6.276 -5.615 1.00 73.50 93 ILE A C 1
ATOM 728 O O . ILE A 1 93 ? 18.135 -5.804 -6.748 1.00 73.50 93 ILE A O 1
ATOM 732 N N . THR A 1 94 ? 18.784 -7.478 -5.413 1.00 80.31 94 THR A N 1
ATOM 733 C CA . THR A 1 94 ? 19.204 -8.345 -6.524 1.00 80.31 94 THR A CA 1
ATOM 734 C C . THR A 1 94 ? 18.051 -9.255 -6.9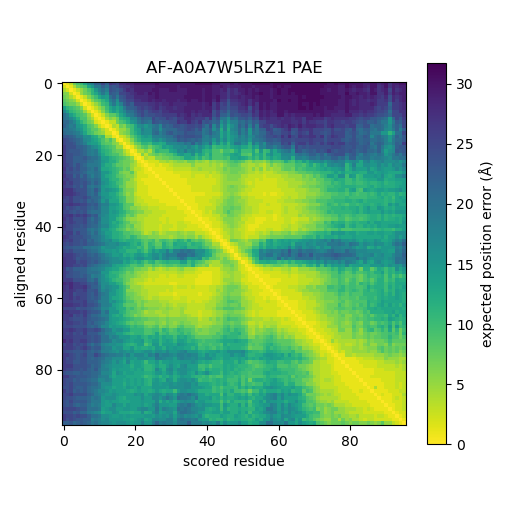31 1.00 80.31 94 THR A C 1
ATOM 736 O O . THR A 1 94 ? 17.646 -10.122 -6.162 1.00 80.31 94 THR A O 1
ATOM 739 N N . ILE A 1 95 ? 17.536 -9.057 -8.145 1.00 75.50 95 ILE A N 1
ATOM 740 C CA . ILE A 1 95 ? 16.511 -9.913 -8.756 1.00 75.50 95 ILE A CA 1
ATOM 741 C C . ILE A 1 95 ? 17.233 -10.938 -9.638 1.00 75.50 95 ILE A C 1
ATOM 743 O O . ILE A 1 95 ? 17.820 -10.566 -10.663 1.00 75.50 95 ILE A O 1
ATOM 747 N N . ILE A 1 96 ? 17.229 -12.199 -9.196 1.00 72.19 96 ILE A N 1
ATOM 748 C CA . ILE A 1 96 ? 17.903 -13.334 -9.847 1.00 72.19 96 ILE A CA 1
ATOM 749 C C . ILE A 1 96 ? 16.981 -13.952 -10.891 1.00 72.19 96 ILE A C 1
ATOM 751 O O . ILE A 1 96 ? 15.844 -14.306 -10.526 1.00 72.19 96 ILE A O 1
#

Mean predicted aligned error: 12.78 Å

Solvent-accessible surface area (backbone atoms only — not comparable to full-atom values): 6422 Å² total; per-residue (Å²): 138,87,82,87,79,93,69,82,68,95,57,81,58,85,63,82,60,73,59,74,54,70,66,54,53,51,50,50,52,50,47,51,73,75,38,81,86,62,49,56,50,81,45,67,40,86,88,79,47,92,51,73,40,82,46,71,38,73,94,70,51,55,75,87,77,59,78,87,88,76,85,81,69,46,89,82,33,69,65,58,43,51,50,49,39,52,52,25,55,76,66,70,42,86,76,130

Radius of gyration: 19.03 Å; Cα contacts (8 Å, |Δi|>4): 47; chains: 1; bounding box: 63×26×38 Å

Secondary structure (DSSP, 8-state):
----------S--TTTT-S--HHHHHHHHHHHHH-TT--EEEEE-TTS-SPEEEEE-TTT--GGG--------GGG-HHHHHHHHHHHHHTT----

Sequence (96 aa):
MTGSADGDSLFPRHWETDRLPSELIVWAQALHKAFPDIKGLIWTSRQCGPESCLVLFGDRVRESDFDVLDCIDVATNPNLLLELRGYGKRAGITII